Protein AF-A0A6J6RBD4-F1 (afdb_monomer)

InterPro domains:
  IPR002871 NIF system FeS cluster assembly, NifU, N-terminal [cd06664] (1-67)

Organism: NCBI:txid449393

Solvent-accessible surface area (backbone atoms only — not comparable to full-atom values): 4306 Å² total; per-residue (Å²): 104,71,67,69,74,41,64,94,54,54,70,73,58,43,50,54,38,54,49,52,53,51,49,26,44,68,39,56,50,77,37,62,56,56,56,91,68,41,49,78,56,31,73,51,22,70,42,14,61,37,74,91,45,34,63,68,71,42,48,67,57,54,53,49,53,52,52,56,51,52,62,67,65,75,111

Nearest PDB structures (foldseek):
  8odq-assembly1_C  TM=9.852E-01  e=5.324E-04  Mycobacterium tuberculosis

Sequence (75 aa):
MMSDLLIGKRLEEADVIVKSFSELMASKGTSAGDPEILEDAVAFAGVSKFPGRVKCALLGWMAFKDAAIQAQTNE

Mean predicted aligned error: 3.18 Å

Foldseek 3Di:
DLCVLCPPDDPVLLVVLLVQLLVLLCCLLVDLTDCVNPPVPSVCSVVSVPPVCSCVSCVVSVVVVVVVVVVVVVD

Secondary structure (DSSP, 8-state):
-HHHHHTT--HHHHHHHHHHHHHHHHTTTS----HHHHGGGGGGGGGGG-HHHHHHHHHHHHHHHHHHHHHHH--

Radius of gyration: 12.5 Å; Cα contacts (8 Å, |Δi|>4): 64; chains: 1; bounding box: 28×23×36 Å

pLDDT: mean 93.16, std 7.26, range [46.56, 96.94]

Structure (mmCIF, N/CA/C/O backbone):
data_AF-A0A6J6RBD4-F1
#
_entry.id   AF-A0A6J6RBD4-F1
#
loop_
_atom_site.group_PDB
_atom_site.id
_atom_site.type_symbol
_atom_site.label_atom_id
_atom_site.label_alt_id
_atom_site.label_comp_id
_atom_site.label_asym_id
_atom_site.label_entity_id
_atom_site.label_seq_id
_atom_site.pdbx_PDB_ins_code
_atom_site.Cartn_x
_atom_site.Cartn_y
_atom_site.Cartn_z
_atom_site.occupancy
_atom_site.B_iso_or_equiv
_atom_site.auth_seq_id
_atom_site.auth_comp_id
_atom_site.auth_asym_id
_atom_site.auth_atom_id
_atom_site.pdbx_PDB_model_num
ATOM 1 N N . MET A 1 1 ? -9.549 1.671 -4.502 1.00 78.62 1 MET A N 1
ATOM 2 C CA . MET A 1 1 ? -8.320 0.874 -4.276 1.00 78.62 1 MET A CA 1
ATOM 3 C C . MET A 1 1 ? -8.108 0.647 -2.783 1.00 78.62 1 MET A C 1
ATOM 5 O O . MET A 1 1 ? -8.605 -0.350 -2.298 1.00 78.62 1 MET A O 1
ATOM 9 N N . MET A 1 2 ? -7.471 1.556 -2.020 1.00 92.50 2 MET A N 1
ATOM 10 C CA . MET A 1 2 ? -7.236 1.325 -0.577 1.00 92.5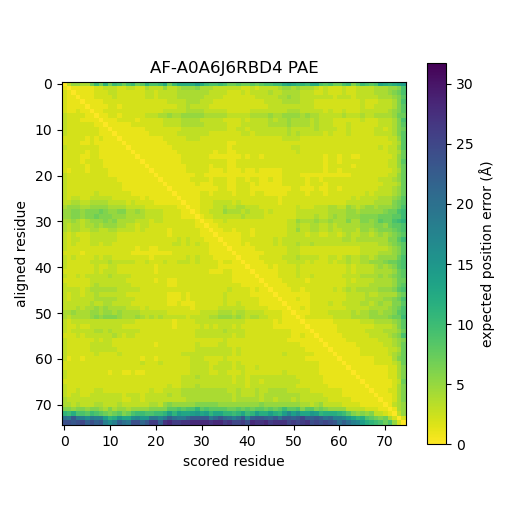0 2 MET A CA 1
ATOM 11 C C . MET A 1 2 ? -8.536 1.189 0.228 1.00 92.50 2 MET A C 1
ATOM 13 O O . MET A 1 2 ? -8.678 0.240 0.982 1.00 92.50 2 MET A O 1
ATOM 17 N N . SER A 1 3 ? -9.478 2.127 0.076 1.00 92.25 3 SER A N 1
ATOM 18 C CA . SER A 1 3 ? -10.760 2.090 0.795 1.00 92.25 3 SER A CA 1
ATOM 19 C C . SER A 1 3 ? -11.500 0.780 0.556 1.00 92.25 3 SER A C 1
ATOM 21 O O . SER A 1 3 ? -11.908 0.125 1.505 1.00 92.25 3 SER A O 1
ATOM 23 N N . ASP A 1 4 ? -11.607 0.378 -0.706 1.00 92.31 4 ASP A N 1
ATOM 24 C CA . ASP A 1 4 ? -12.340 -0.822 -1.112 1.00 92.31 4 ASP A CA 1
ATOM 25 C C . ASP A 1 4 ? -11.678 -2.083 -0.553 1.00 92.31 4 ASP A C 1
ATOM 27 O O . ASP A 1 4 ? -12.371 -2.974 -0.079 1.00 92.3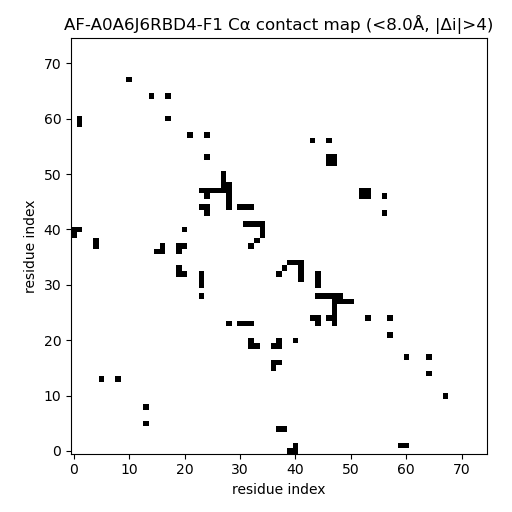1 4 ASP A O 1
ATOM 31 N N . LEU A 1 5 ? -10.341 -2.104 -0.509 1.00 93.56 5 LEU A N 1
ATOM 32 C CA . LEU A 1 5 ? -9.576 -3.206 0.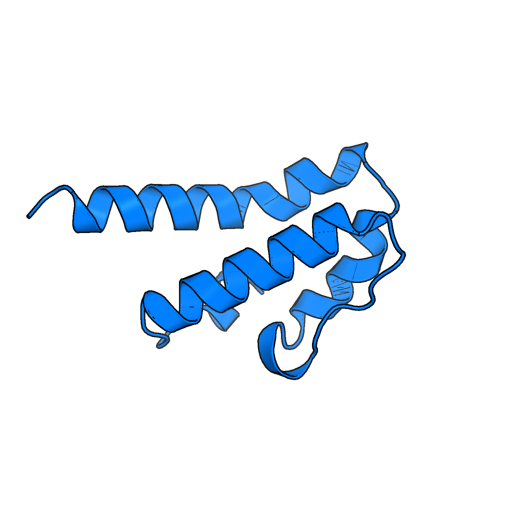065 1.00 93.56 5 LEU A CA 1
ATOM 33 C C . LEU A 1 5 ? -9.684 -3.283 1.596 1.00 93.56 5 LEU A C 1
ATOM 35 O O . LEU A 1 5 ? -9.388 -4.320 2.171 1.00 93.56 5 LEU A O 1
ATOM 39 N N . LEU A 1 6 ? -10.078 -2.213 2.288 1.00 94.56 6 LEU A N 1
ATOM 40 C CA . LEU A 1 6 ? -10.157 -2.193 3.756 1.00 94.56 6 LEU A CA 1
ATOM 41 C C . LEU A 1 6 ? -11.591 -2.284 4.294 1.00 94.56 6 LEU A C 1
ATOM 43 O O . LEU A 1 6 ? -11.786 -2.682 5.443 1.00 94.56 6 LEU A O 1
ATOM 47 N N . ILE A 1 7 ? -12.601 -1.929 3.498 1.00 94.31 7 ILE A N 1
ATOM 48 C CA . ILE A 1 7 ? -14.006 -1.976 3.916 1.00 94.31 7 ILE A CA 1
ATOM 49 C C . ILE A 1 7 ? -14.402 -3.411 4.290 1.00 94.31 7 ILE A C 1
ATOM 51 O O . ILE A 1 7 ? -14.201 -4.355 3.533 1.00 94.31 7 ILE A O 1
ATOM 55 N N . GLY A 1 8 ? -14.996 -3.566 5.476 1.00 93.44 8 GLY A N 1
ATOM 56 C CA . GLY A 1 8 ? -15.482 -4.854 5.980 1.00 93.44 8 GLY A CA 1
ATOM 57 C C . GLY A 1 8 ? -14.407 -5.771 6.574 1.00 93.44 8 GLY A C 1
ATOM 58 O O . GLY A 1 8 ? -14.764 -6.815 7.115 1.00 93.44 8 GLY A O 1
ATOM 59 N N . LYS A 1 9 ? -13.123 -5.389 6.527 1.00 94.25 9 LYS A N 1
ATOM 60 C CA . LYS A 1 9 ? -12.030 -6.141 7.159 1.00 94.25 9 LYS A CA 1
ATOM 61 C C . LYS A 1 9 ? -11.820 -5.701 8.609 1.00 94.25 9 LYS A C 1
ATOM 63 O O . LYS A 1 9 ? -12.033 -4.538 8.959 1.00 94.25 9 LYS A O 1
ATOM 68 N N . ARG A 1 10 ? -11.385 -6.626 9.469 1.00 95.25 10 ARG A N 1
ATOM 69 C CA . ARG A 1 10 ? -10.985 -6.304 10.849 1.00 95.25 10 ARG A CA 1
ATOM 70 C C . ARG A 1 10 ? -9.649 -5.559 10.849 1.00 95.25 10 ARG A C 1
ATOM 72 O O . ARG A 1 10 ? -8.863 -5.682 9.912 1.00 95.25 10 ARG A O 1
ATOM 79 N N . LEU A 1 11 ? -9.356 -4.829 11.927 1.00 93.12 11 LEU A N 1
ATOM 80 C CA . LEU A 1 11 ? -8.101 -4.070 12.054 1.00 93.12 11 LEU A CA 1
ATOM 81 C C . LEU A 1 11 ? -6.848 -4.951 11.909 1.00 93.12 11 LEU A C 1
ATOM 83 O O . LEU A 1 11 ? -5.877 -4.526 11.296 1.00 93.12 11 LEU A O 1
ATOM 87 N N . GLU A 1 12 ? -6.892 -6.188 12.407 1.00 93.56 12 GLU A N 1
ATOM 88 C CA . GLU A 1 12 ? -5.812 -7.176 12.257 1.00 93.56 12 GLU A CA 1
ATOM 89 C C . GLU A 1 12 ? -5.525 -7.500 10.782 1.00 93.56 12 GLU A C 1
ATOM 91 O O . GLU A 1 12 ? -4.375 -7.555 10.357 1.00 93.56 12 GLU A O 1
ATOM 96 N N . GLU A 1 13 ? -6.578 -7.687 9.984 1.00 94.94 13 GLU A N 1
ATOM 97 C CA . GLU A 1 13 ? -6.472 -7.980 8.552 1.00 94.94 13 GLU A CA 1
ATOM 98 C C . GLU A 1 13 ? -5.993 -6.745 7.783 1.00 94.94 13 GLU A C 1
ATOM 100 O O . GLU A 1 13 ? -5.148 -6.840 6.893 1.00 94.94 13 GLU A O 1
ATOM 105 N N . ALA A 1 14 ? -6.491 -5.568 8.166 1.00 95.19 14 ALA A N 1
ATOM 106 C CA . ALA A 1 14 ? -6.053 -4.302 7.604 1.00 95.19 14 ALA A CA 1
ATOM 107 C C . ALA A 1 14 ? -4.557 -4.041 7.855 1.00 95.19 14 ALA A C 1
ATOM 109 O O . ALA A 1 14 ? -3.870 -3.569 6.950 1.00 95.19 14 ALA A O 1
ATOM 110 N N . ASP A 1 15 ? -4.030 -4.377 9.037 1.00 94.62 15 ASP A N 1
ATOM 111 C CA . ASP A 1 15 ? -2.602 -4.224 9.347 1.00 94.62 15 ASP A CA 1
ATOM 112 C C . ASP A 1 15 ? -1.721 -5.103 8.443 1.00 94.62 15 ASP A C 1
ATOM 114 O O . ASP A 1 15 ? -0.721 -4.625 7.898 1.00 94.62 15 ASP A O 1
ATOM 118 N N . VAL A 1 16 ? -2.138 -6.349 8.180 1.00 96.38 16 VAL A N 1
ATOM 119 C CA . VAL A 1 16 ? -1.448 -7.245 7.232 1.00 96.38 16 VAL A CA 1
ATOM 120 C C . VAL A 1 16 ? -1.387 -6.627 5.833 1.00 96.38 16 VAL A C 1
ATOM 122 O O . VAL A 1 16 ? -0.325 -6.613 5.205 1.00 96.38 16 VAL A O 1
ATOM 125 N N . ILE A 1 17 ? -2.496 -6.059 5.358 1.00 96.56 17 ILE A N 1
ATOM 126 C CA . ILE A 1 17 ? -2.575 -5.423 4.036 1.00 96.56 17 ILE A CA 1
ATOM 127 C C . ILE A 1 17 ? -1.690 -4.172 3.976 1.00 96.56 17 ILE A C 1
ATOM 129 O O . ILE A 1 17 ? -0.907 -4.011 3.037 1.00 96.56 17 ILE A O 1
ATOM 133 N N . VAL A 1 18 ? -1.758 -3.302 4.991 1.00 96.00 18 VAL A N 1
ATOM 134 C CA . VAL A 1 18 ? -0.926 -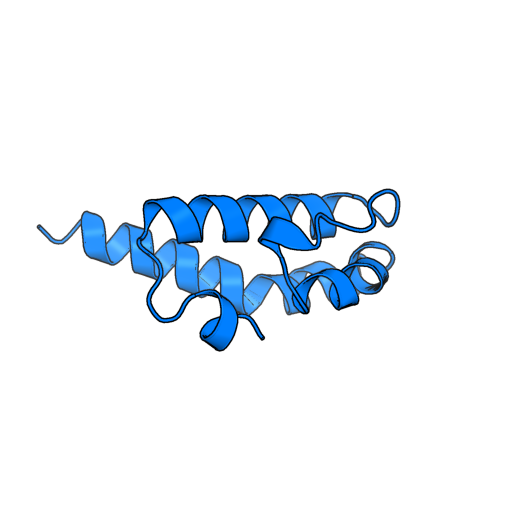2.088 5.092 1.00 96.00 18 VAL A CA 1
ATOM 135 C C . VAL A 1 18 ? 0.559 -2.446 5.083 1.00 96.00 18 VAL A C 1
ATOM 137 O O . VAL A 1 18 ? 1.358 -1.786 4.406 1.00 96.00 18 VAL A O 1
ATOM 140 N N . LYS A 1 19 ? 0.945 -3.493 5.819 1.00 96.31 19 LYS A N 1
ATOM 141 C CA . LYS A 1 19 ? 2.323 -3.979 5.870 1.00 96.31 19 LYS A CA 1
ATOM 142 C C . LYS A 1 19 ? 2.772 -4.512 4.512 1.00 96.31 19 LYS A C 1
ATOM 144 O O . LYS A 1 19 ? 3.801 -4.059 4.014 1.00 96.31 19 LYS A O 1
ATOM 149 N N . SER A 1 20 ? 1.974 -5.372 3.881 1.00 96.81 20 SER A N 1
ATOM 150 C CA . SER A 1 20 ? 2.260 -5.915 2.547 1.00 96.81 20 SER A CA 1
ATOM 151 C C . SER A 1 20 ? 2.425 -4.803 1.500 1.00 96.81 20 SER A C 1
ATOM 153 O O . SER A 1 20 ? 3.397 -4.783 0.740 1.00 96.81 20 SER A O 1
ATOM 155 N N . PHE A 1 21 ? 1.555 -3.787 1.518 1.00 96.81 21 PHE A N 1
ATOM 156 C CA . PHE A 1 21 ? 1.663 -2.650 0.601 1.00 96.81 21 PHE A CA 1
ATOM 157 C C . PHE A 1 21 ? 2.920 -1.806 0.872 1.00 96.81 21 PHE A C 1
ATOM 159 O O . PHE A 1 21 ? 3.596 -1.354 -0.056 1.00 96.81 21 PHE A O 1
ATOM 166 N N . SER A 1 22 ? 3.274 -1.616 2.145 1.00 96.19 22 SER A N 1
ATOM 167 C CA . SER A 1 22 ? 4.488 -0.893 2.544 1.00 96.19 22 SER A CA 1
ATOM 168 C C . SER A 1 22 ? 5.760 -1.620 2.097 1.00 96.19 22 SER A C 1
ATOM 170 O O . SER A 1 22 ? 6.688 -0.985 1.592 1.00 96.19 22 SER A O 1
ATOM 172 N N . GLU A 1 23 ? 5.790 -2.947 2.221 1.00 96.81 23 GLU A N 1
ATOM 173 C CA . GLU A 1 23 ? 6.881 -3.798 1.737 1.00 96.81 23 GLU A CA 1
ATOM 174 C C . GLU A 1 23 ? 6.998 -3.749 0.209 1.00 96.81 23 GLU A C 1
ATOM 176 O O . GLU A 1 23 ? 8.099 -3.567 -0.321 1.00 96.81 23 GLU A O 1
ATOM 181 N N . LEU A 1 24 ? 5.870 -3.795 -0.511 1.00 96.75 24 LEU A N 1
ATOM 182 C CA . LEU A 1 24 ? 5.847 -3.613 -1.963 1.00 96.75 24 LEU A CA 1
ATOM 183 C C . LEU A 1 24 ? 6.472 -2.272 -2.368 1.00 96.75 24 LEU A C 1
ATOM 185 O O . LEU A 1 24 ? 7.326 -2.230 -3.257 1.00 96.75 24 LEU A O 1
ATOM 189 N N . MET A 1 25 ? 6.102 -1.180 -1.696 1.00 96.94 25 MET A N 1
ATOM 190 C CA . MET A 1 25 ? 6.663 0.149 -1.958 1.00 96.94 25 MET A CA 1
ATOM 191 C C . MET A 1 25 ? 8.158 0.242 -1.624 1.00 96.94 25 MET A C 1
ATOM 193 O O . MET A 1 25 ? 8.903 0.927 -2.329 1.00 96.94 25 MET A O 1
ATOM 197 N N . ALA A 1 26 ? 8.614 -0.469 -0.591 1.00 95.31 26 ALA A N 1
ATOM 198 C CA . ALA A 1 26 ? 10.018 -0.532 -0.190 1.00 95.31 26 ALA A CA 1
ATOM 199 C C . ALA A 1 26 ? 10.875 -1.453 -1.079 1.00 95.31 26 ALA A C 1
ATOM 201 O O . ALA A 1 26 ? 12.102 -1.34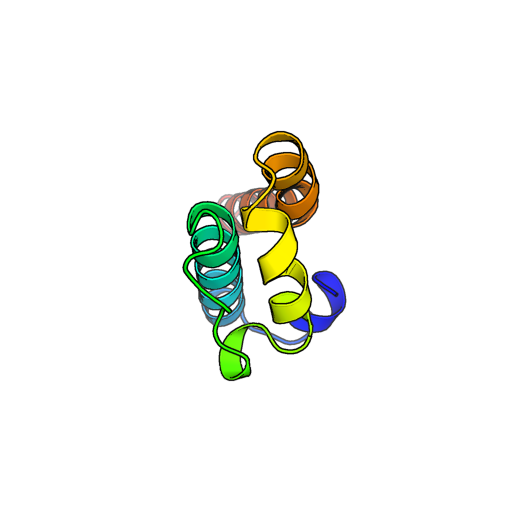3 -1.061 1.00 95.31 26 ALA A O 1
ATOM 202 N N . SER A 1 27 ? 10.254 -2.320 -1.887 1.00 95.31 27 SER A N 1
ATOM 203 C CA . SER A 1 27 ? 10.945 -3.333 -2.698 1.00 95.31 27 SER A CA 1
ATOM 204 C C . SER A 1 27 ? 11.839 -2.769 -3.807 1.00 95.31 27 SER A C 1
ATOM 206 O O . SER A 1 27 ? 12.638 -3.504 -4.386 1.00 95.31 27 SER A O 1
ATOM 208 N N . LYS A 1 28 ? 11.712 -1.481 -4.150 1.00 93.62 28 LYS A N 1
ATOM 209 C CA . LYS A 1 28 ? 12.449 -0.836 -5.256 1.00 93.62 28 LYS A CA 1
ATOM 210 C C . LYS A 1 28 ? 12.275 -1.555 -6.605 1.00 93.62 28 LYS A C 1
ATOM 212 O O . LYS A 1 28 ? 13.183 -1.569 -7.432 1.00 93.62 28 LYS A O 1
ATOM 217 N N . GLY A 1 29 ? 11.112 -2.165 -6.828 1.00 92.69 29 GLY A N 1
ATOM 218 C CA . GLY A 1 29 ? 10.775 -2.876 -8.061 1.00 92.69 29 GLY A CA 1
ATOM 219 C C . GLY A 1 29 ? 11.228 -4.328 -8.116 1.00 92.69 29 GLY A C 1
ATOM 220 O O . GLY A 1 29 ? 11.155 -4.919 -9.191 1.00 92.69 29 GLY A O 1
ATOM 221 N N . THR A 1 30 ? 11.702 -4.884 -6.999 1.00 94.56 30 THR A N 1
ATOM 222 C CA . THR A 1 30 ? 12.123 -6.293 -6.903 1.00 94.56 30 THR A CA 1
ATOM 223 C C . THR A 1 30 ? 10.985 -7.237 -6.513 1.00 94.56 30 THR A C 1
ATOM 225 O O . THR A 1 30 ? 11.120 -8.443 -6.693 1.00 94.56 30 THR A O 1
ATOM 228 N N . SER A 1 31 ? 9.859 -6.703 -6.027 1.00 94.50 31 SER A N 1
ATOM 229 C CA . SER A 1 31 ? 8.657 -7.470 -5.694 1.00 94.50 31 SER A CA 1
ATOM 230 C C . SER A 1 31 ? 7.486 -7.062 -6.585 1.00 94.50 31 SER A C 1
ATOM 232 O O . SER A 1 31 ? 7.325 -5.884 -6.914 1.00 94.50 31 SER A O 1
ATOM 234 N N . ALA A 1 32 ? 6.662 -8.041 -6.958 1.00 93.12 32 ALA A N 1
ATOM 235 C CA . ALA A 1 32 ? 5.383 -7.820 -7.631 1.00 93.12 32 ALA A CA 1
ATOM 236 C C . ALA A 1 32 ? 4.217 -7.626 -6.641 1.00 93.12 32 ALA A C 1
ATOM 238 O O . ALA A 1 32 ? 3.148 -7.180 -7.046 1.00 93.12 32 ALA A O 1
ATOM 239 N N . GLY A 1 33 ? 4.437 -7.907 -5.352 1.00 94.50 33 GLY A N 1
ATOM 240 C CA . GLY A 1 33 ? 3.378 -7.974 -4.347 1.00 94.50 33 GLY A CA 1
ATOM 241 C C . GLY A 1 33 ? 2.618 -9.299 -4.399 1.00 94.50 33 GLY A C 1
ATOM 242 O O . GLY A 1 33 ? 2.754 -10.066 -5.351 1.00 94.50 33 GLY A O 1
ATOM 243 N N . ASP A 1 34 ? 1.844 -9.564 -3.350 1.00 95.81 34 ASP A N 1
ATOM 244 C CA . ASP A 1 34 ? 1.005 -10.756 -3.238 1.00 95.81 34 ASP A CA 1
ATOM 245 C C . ASP A 1 34 ? -0.441 -10.426 -3.659 1.00 95.81 34 ASP A C 1
ATOM 247 O O . ASP A 1 34 ? -1.095 -9.641 -2.962 1.00 95.81 34 ASP A O 1
ATOM 251 N N . PRO A 1 35 ? -0.955 -10.986 -4.772 1.00 94.75 35 PRO A N 1
ATOM 252 C CA . PRO A 1 35 ? -2.320 -10.741 -5.234 1.00 94.75 35 PRO A CA 1
ATOM 253 C C . PRO A 1 35 ? -3.405 -11.229 -4.271 1.00 94.75 35 PRO A C 1
ATOM 255 O O . PRO A 1 35 ? -4.500 -10.676 -4.294 1.00 9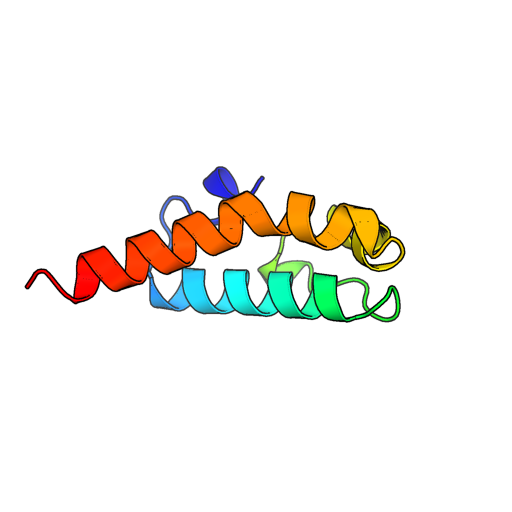4.75 35 PRO A O 1
ATOM 258 N N . GLU A 1 36 ? -3.127 -12.224 -3.421 1.00 95.62 36 GLU A N 1
ATOM 259 C CA . GLU A 1 36 ? -4.109 -12.727 -2.451 1.00 95.62 36 GLU A CA 1
ATOM 260 C C . GLU A 1 36 ? -4.336 -11.736 -1.300 1.00 95.62 36 GLU A C 1
ATOM 262 O O . GLU A 1 36 ? -5.418 -11.691 -0.718 1.00 95.62 36 GLU A O 1
ATOM 267 N N . ILE A 1 37 ? -3.329 -10.911 -0.989 1.00 95.12 37 ILE A N 1
ATOM 268 C CA . ILE A 1 37 ? -3.388 -9.905 0.082 1.00 95.12 37 ILE A CA 1
ATOM 269 C C . ILE A 1 37 ? -3.753 -8.527 -0.472 1.00 95.12 37 ILE A C 1
ATOM 271 O O . ILE A 1 37 ? -4.526 -7.786 0.134 1.00 95.12 37 ILE A O 1
ATOM 275 N N . LEU A 1 38 ? -3.135 -8.147 -1.590 1.00 94.88 38 LEU A N 1
ATOM 276 C CA . LEU A 1 38 ? -3.217 -6.794 -2.130 1.00 94.88 38 LEU A CA 1
ATOM 277 C C . LEU A 1 38 ? -4.307 -6.631 -3.186 1.00 94.88 38 LEU A C 1
ATOM 279 O O . LEU A 1 38 ? -4.612 -5.489 -3.528 1.00 94.88 38 LEU A O 1
ATOM 283 N N . GLU A 1 39 ? -4.884 -7.720 -3.696 1.00 94.31 39 GLU A N 1
ATOM 284 C CA . GLU A 1 39 ? -5.883 -7.687 -4.767 1.00 94.31 39 GLU A CA 1
ATOM 285 C C . GLU A 1 39 ? -5.393 -6.762 -5.908 1.00 94.31 39 GLU A C 1
ATOM 287 O O . GLU A 1 39 ? -4.239 -6.852 -6.337 1.00 94.31 39 GLU A O 1
ATOM 292 N N . ASP A 1 40 ? -6.201 -5.798 -6.353 1.00 93.75 40 ASP A N 1
ATOM 293 C CA . ASP A 1 40 ? -5.824 -4.849 -7.408 1.00 93.75 40 ASP A CA 1
ATOM 294 C C . ASP A 1 40 ? -4.672 -3.898 -7.018 1.00 93.75 40 ASP A C 1
ATOM 296 O O . ASP A 1 40 ? -4.040 -3.275 -7.880 1.00 93.75 40 ASP A O 1
ATOM 300 N N . ALA A 1 41 ? -4.342 -3.767 -5.728 1.00 93.56 41 ALA A N 1
ATOM 301 C CA . ALA A 1 41 ? -3.267 -2.890 -5.269 1.00 93.56 41 ALA A CA 1
ATOM 302 C C . ALA A 1 41 ? -1.867 -3.369 -5.703 1.00 93.56 41 ALA A C 1
ATOM 304 O O . ALA A 1 41 ? -0.942 -2.551 -5.722 1.00 93.56 41 ALA A O 1
ATOM 305 N N . VAL A 1 42 ? -1.702 -4.622 -6.160 1.00 95.44 42 VAL A N 1
ATOM 306 C CA . VAL A 1 42 ? -0.452 -5.091 -6.802 1.00 95.44 42 VAL A CA 1
ATOM 307 C C . VAL A 1 42 ? -0.089 -4.283 -8.049 1.00 95.44 42 VAL A C 1
ATOM 309 O O . VAL A 1 42 ? 1.088 -4.169 -8.392 1.00 95.44 42 VAL A O 1
ATOM 312 N N . ALA A 1 43 ? -1.061 -3.625 -8.693 1.00 93.69 43 ALA A N 1
ATOM 313 C CA . ALA A 1 43 ? -0.811 -2.727 -9.820 1.00 93.69 43 ALA A CA 1
ATOM 314 C C . ALA A 1 43 ? 0.166 -1.584 -9.467 1.00 93.69 43 ALA A C 1
ATOM 316 O O . ALA A 1 43 ? 0.838 -1.033 -10.343 1.00 93.69 43 ALA A O 1
ATOM 317 N N . PHE A 1 44 ? 0.312 -1.253 -8.178 1.00 93.81 44 PHE A N 1
ATOM 318 C CA . PHE A 1 44 ? 1.273 -0.262 -7.700 1.00 93.81 44 PH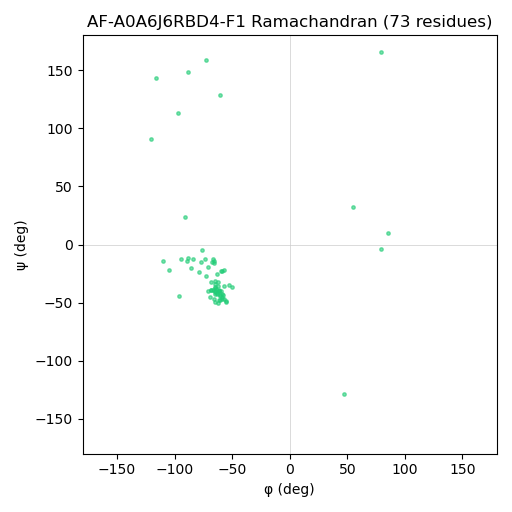E A CA 1
ATOM 319 C C . PHE A 1 44 ? 2.720 -0.772 -7.665 1.00 93.81 44 PHE A C 1
ATOM 321 O O . PHE A 1 44 ? 3.620 0.038 -7.446 1.00 93.81 44 PHE A O 1
ATOM 328 N N . ALA A 1 45 ? 3.002 -2.048 -7.955 1.00 95.69 45 ALA A N 1
ATOM 329 C CA . ALA A 1 45 ? 4.365 -2.588 -7.998 1.00 95.69 45 ALA A CA 1
ATOM 330 C C . ALA A 1 45 ? 5.312 -1.737 -8.864 1.00 95.69 45 ALA A C 1
ATOM 332 O O . ALA A 1 45 ? 6.464 -1.504 -8.496 1.00 95.69 45 ALA A O 1
ATOM 333 N N . GLY A 1 46 ? 4.814 -1.173 -9.972 1.00 94.94 46 GLY A N 1
ATOM 334 C CA . GLY A 1 46 ? 5.578 -0.251 -10.818 1.00 94.94 46 GLY A CA 1
ATOM 335 C C . GLY A 1 46 ? 6.011 1.040 -10.110 1.00 94.94 46 GLY A C 1
ATOM 336 O O . GLY A 1 46 ? 7.099 1.543 -10.381 1.00 94.94 46 GLY A O 1
ATOM 337 N N . VAL A 1 47 ? 5.215 1.552 -9.164 1.00 96.19 47 VAL A N 1
ATOM 338 C CA . VAL A 1 47 ? 5.509 2.780 -8.402 1.00 96.19 47 VAL A CA 1
ATOM 339 C C . VAL A 1 47 ? 6.740 2.614 -7.514 1.00 96.19 47 VAL A C 1
ATOM 341 O O . VAL A 1 47 ? 7.498 3.569 -7.349 1.00 96.19 47 VAL A O 1
ATOM 344 N N . SER A 1 48 ? 7.000 1.403 -7.014 1.00 96.00 48 SER A N 1
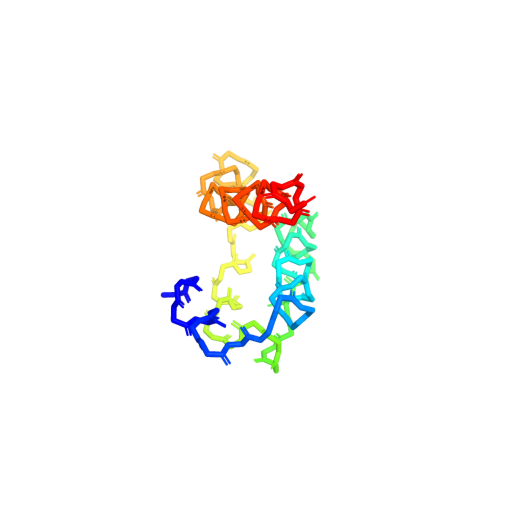ATOM 345 C CA . SER A 1 48 ? 8.175 1.117 -6.179 1.00 96.00 48 SER A CA 1
ATOM 346 C C . SER A 1 48 ? 9.509 1.407 -6.891 1.00 96.00 48 SER A C 1
ATOM 348 O O . SER A 1 48 ? 10.504 1.710 -6.237 1.00 96.00 48 SER A O 1
ATOM 350 N N . LYS A 1 49 ? 9.533 1.411 -8.233 1.00 96.06 49 LYS A N 1
ATOM 351 C CA . LYS A 1 49 ? 10.707 1.773 -9.051 1.00 96.06 49 LYS A CA 1
ATOM 352 C C . LYS A 1 49 ? 11.002 3.277 -9.068 1.00 96.06 49 LYS A C 1
ATOM 354 O O . LYS A 1 49 ? 12.074 3.680 -9.510 1.00 96.06 49 LYS A O 1
ATOM 359 N N . PHE A 1 50 ? 10.076 4.113 -8.594 1.00 95.88 50 PHE A N 1
ATOM 360 C CA . PHE A 1 50 ? 10.165 5.571 -8.650 1.00 95.88 50 PHE A CA 1
ATOM 361 C C . PHE A 1 50 ? 10.124 6.167 -7.235 1.00 95.88 50 PHE A C 1
ATOM 363 O O . PHE A 1 50 ? 9.046 6.517 -6.747 1.00 95.88 50 PHE A O 1
ATOM 370 N N . PRO A 1 51 ? 11.280 6.364 -6.568 1.00 92.06 51 PRO A N 1
ATOM 371 C CA . PRO A 1 51 ? 11.336 6.858 -5.187 1.00 92.06 51 PRO A CA 1
ATOM 372 C C . PRO A 1 51 ? 10.551 8.157 -4.945 1.00 92.06 51 PRO A C 1
ATOM 374 O O . PRO A 1 51 ? 9.918 8.315 -3.903 1.00 92.06 51 PRO A O 1
ATOM 377 N N . GLY A 1 52 ? 10.512 9.062 -5.932 1.00 96.19 52 GLY A N 1
ATOM 378 C CA . GLY A 1 52 ? 9.737 10.309 -5.860 1.00 96.19 52 GLY A CA 1
ATOM 379 C C . GLY A 1 52 ? 8.212 10.126 -5.837 1.00 96.19 52 GLY A C 1
ATOM 380 O O . GLY A 1 52 ? 7.493 11.072 -5.537 1.00 96.19 52 GLY A O 1
ATOM 381 N N . ARG A 1 53 ? 7.701 8.927 -6.140 1.00 96.19 53 ARG A N 1
ATOM 382 C CA . ARG A 1 53 ? 6.264 8.602 -6.180 1.00 96.19 53 ARG A CA 1
ATOM 383 C C . ARG A 1 53 ? 5.816 7.681 -5.047 1.00 96.19 53 ARG A C 1
ATOM 385 O O . ARG A 1 53 ? 4.621 7.620 -4.771 1.00 96.19 53 ARG A O 1
ATOM 392 N N . VAL A 1 54 ? 6.755 7.042 -4.348 1.00 95.81 54 VAL A N 1
ATOM 393 C CA . VAL A 1 54 ? 6.472 6.136 -3.222 1.00 95.81 54 VAL A CA 1
ATOM 394 C C . VAL A 1 54 ? 5.702 6.842 -2.104 1.00 95.81 54 VAL A C 1
ATOM 396 O O . VAL A 1 54 ? 4.680 6.339 -1.649 1.00 95.81 54 VAL A O 1
ATOM 399 N N . LYS A 1 55 ? 6.127 8.047 -1.700 1.00 93.38 55 LYS A N 1
ATOM 400 C CA . LYS A 1 55 ? 5.433 8.803 -0.641 1.00 93.38 55 LYS A CA 1
ATOM 401 C C . LYS A 1 55 ? 3.990 9.144 -1.016 1.00 93.38 55 LYS A C 1
ATOM 403 O O . LYS A 1 55 ? 3.105 9.038 -0.177 1.00 93.38 55 LYS A O 1
ATOM 408 N N . CYS A 1 56 ? 3.746 9.512 -2.275 1.00 95.94 56 CYS A N 1
ATOM 409 C CA . CYS A 1 56 ? 2.397 9.791 -2.764 1.00 95.94 56 CYS A CA 1
ATOM 410 C C . CYS A 1 56 ? 1.517 8.536 -2.735 1.00 95.94 56 CYS A C 1
ATOM 412 O O . CYS A 1 56 ? 0.355 8.625 -2.358 1.00 95.94 56 CYS A O 1
ATOM 414 N N . ALA A 1 57 ? 2.068 7.375 -3.099 1.00 95.12 57 ALA A N 1
ATOM 415 C CA . ALA A 1 57 ? 1.339 6.110 -3.050 1.00 95.12 57 ALA A CA 1
ATOM 416 C C . ALA A 1 57 ? 1.029 5.656 -1.617 1.00 95.12 57 ALA A C 1
ATOM 418 O O . ALA A 1 57 ? -0.018 5.060 -1.395 1.00 95.12 57 ALA A O 1
ATOM 419 N N . LEU A 1 58 ? 1.897 5.965 -0.647 1.00 95.69 58 LEU A N 1
ATOM 420 C CA . LEU A 1 58 ? 1.716 5.603 0.764 1.00 95.69 58 LEU A CA 1
ATOM 421 C C . LEU A 1 58 ? 0.841 6.573 1.566 1.00 95.69 58 LEU A C 1
ATOM 423 O O . LEU A 1 58 ? 0.445 6.229 2.674 1.00 95.69 58 LEU A O 1
ATOM 427 N N . LEU A 1 59 ? 0.528 7.764 1.047 1.00 95.94 59 LEU A N 1
ATOM 428 C CA . LEU A 1 59 ? -0.125 8.823 1.827 1.00 95.94 59 LEU A CA 1
ATOM 429 C C . LEU A 1 59 ? -1.437 8.363 2.485 1.00 95.94 59 LEU A C 1
ATOM 431 O O . LEU A 1 59 ? -1.609 8.537 3.688 1.00 95.94 59 LEU A O 1
ATOM 435 N N . GLY A 1 60 ? -2.331 7.735 1.713 1.00 94.25 60 GLY A N 1
ATOM 436 C CA . GLY A 1 60 ? -3.601 7.221 2.240 1.00 94.25 60 GLY A CA 1
ATOM 437 C C . GLY A 1 60 ? -3.412 6.114 3.281 1.00 94.25 60 GLY A C 1
ATOM 438 O O . GLY A 1 60 ? -4.093 6.102 4.301 1.00 94.25 60 GLY A O 1
ATOM 439 N N . TRP A 1 61 ? -2.433 5.233 3.068 1.00 95.19 61 TRP A N 1
ATOM 440 C CA . TRP A 1 61 ? -2.129 4.111 3.961 1.00 95.19 61 TRP A CA 1
ATOM 441 C C . TRP A 1 61 ? -1.564 4.570 5.305 1.00 95.19 61 TRP A C 1
ATOM 443 O O . TRP A 1 61 ? -1.917 4.021 6.346 1.00 95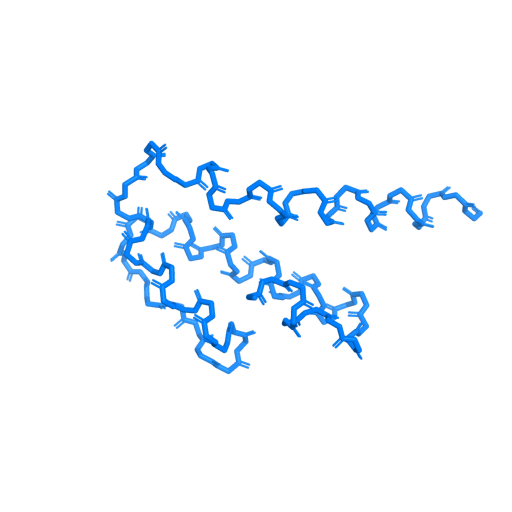.19 61 TRP A O 1
ATOM 453 N N . MET A 1 62 ? -0.716 5.602 5.294 1.00 95.44 62 MET A N 1
ATOM 454 C CA . MET A 1 62 ? -0.186 6.195 6.523 1.00 95.44 62 MET A CA 1
ATOM 455 C C . MET A 1 62 ? -1.280 6.919 7.308 1.00 95.44 62 MET A C 1
ATOM 457 O O . MET A 1 62 ? -1.325 6.790 8.527 1.00 95.44 62 MET A O 1
ATOM 461 N N . ALA A 1 63 ? -2.193 7.613 6.618 1.00 95.69 63 ALA A N 1
ATOM 462 C CA . ALA A 1 63 ? -3.353 8.234 7.254 1.00 95.69 63 ALA A CA 1
ATOM 463 C C . ALA A 1 63 ? -4.282 7.191 7.899 1.00 95.69 63 ALA A C 1
ATOM 465 O O . ALA A 1 63 ? -4.723 7.381 9.029 1.00 95.69 63 ALA A O 1
ATOM 466 N N . PHE A 1 64 ? -4.533 6.064 7.222 1.00 94.88 64 PHE A N 1
ATOM 467 C CA . PHE A 1 64 ? -5.291 4.952 7.802 1.00 94.88 64 PHE A CA 1
ATOM 468 C C . PHE A 1 64 ? -4.611 4.392 9.057 1.00 94.88 64 PHE A C 1
ATOM 470 O O . PHE A 1 64 ? -5.263 4.230 10.085 1.00 94.88 64 PHE A O 1
ATOM 477 N N . LYS A 1 65 ? -3.301 4.128 8.991 1.00 93.38 65 LYS A N 1
ATOM 478 C CA . LYS A 1 65 ? -2.546 3.583 10.124 1.00 93.38 65 LYS A CA 1
ATOM 479 C C . LYS A 1 65 ? -2.588 4.511 11.341 1.00 93.38 65 LYS A C 1
ATOM 481 O O . LYS A 1 65 ? -2.807 4.037 12.450 1.00 93.38 65 LYS A O 1
ATOM 486 N N . ASP A 1 66 ? -2.400 5.812 11.133 1.00 94.81 66 ASP A N 1
ATOM 487 C CA . ASP A 1 66 ? -2.498 6.818 12.196 1.00 94.81 66 ASP A CA 1
ATOM 488 C C . ASP A 1 66 ? -3.905 6.847 12.814 1.00 94.81 66 ASP A C 1
ATOM 490 O O . ASP A 1 66 ? -4.053 6.721 14.029 1.00 94.81 66 ASP A O 1
ATOM 494 N N . ALA A 1 67 ? -4.951 6.884 11.983 1.00 94.25 67 ALA A N 1
ATOM 495 C CA . ALA A 1 67 ? -6.335 6.846 12.451 1.00 94.25 67 ALA A CA 1
ATOM 496 C C . ALA A 1 67 ? -6.659 5.565 13.245 1.00 94.25 67 ALA A C 1
ATOM 498 O O . ALA A 1 67 ? -7.327 5.632 14.276 1.00 94.25 67 ALA A O 1
ATOM 499 N N . ALA A 1 68 ? -6.158 4.406 12.806 1.00 92.31 68 ALA A N 1
ATOM 500 C CA . ALA A 1 68 ? -6.353 3.133 13.496 1.00 92.31 68 ALA A CA 1
ATOM 501 C C . ALA A 1 68 ? -5.683 3.103 14.882 1.00 92.31 68 ALA A C 1
ATOM 503 O O . ALA A 1 68 ? -6.247 2.536 15.817 1.00 92.31 68 ALA A O 1
ATOM 504 N N . ILE A 1 69 ? -4.506 3.724 15.029 1.00 93.00 69 ILE A N 1
ATOM 505 C CA . ILE A 1 69 ? -3.807 3.860 16.317 1.00 93.00 69 ILE A CA 1
ATOM 506 C C . ILE A 1 69 ? -4.569 4.814 17.243 1.00 93.00 69 ILE A C 1
ATOM 508 O O . ILE A 1 69 ? -4.777 4.503 18.416 1.00 93.00 69 ILE A O 1
ATOM 512 N N . GLN A 1 70 ? -5.016 5.960 16.722 1.00 93.88 70 GLN A N 1
ATOM 513 C CA . GLN A 1 70 ? -5.787 6.933 17.499 1.00 93.88 70 GLN A CA 1
ATOM 514 C C . GLN A 1 70 ? -7.109 6.341 18.000 1.00 93.88 70 GLN A C 1
ATOM 516 O O . GLN A 1 70 ? -7.474 6.557 19.152 1.00 93.88 70 GLN A O 1
ATOM 521 N N . ALA A 1 71 ? -7.793 5.549 17.170 1.00 91.38 71 ALA A N 1
ATOM 522 C CA . ALA A 1 71 ? -9.030 4.874 17.554 1.00 91.38 71 ALA A CA 1
ATOM 523 C C . ALA A 1 71 ? -8.832 3.876 18.709 1.00 91.38 71 ALA A C 1
ATOM 525 O O . ALA A 1 71 ? -9.697 3.785 19.567 1.00 91.38 71 ALA A O 1
ATOM 526 N N . GLN A 1 72 ? -7.692 3.177 18.758 1.00 86.31 72 GLN A N 1
ATOM 527 C CA . GLN A 1 72 ? -7.357 2.231 19.836 1.00 86.31 72 GLN A CA 1
ATOM 528 C C . GLN A 1 72 ? -6.857 2.911 21.118 1.00 86.31 72 GLN A C 1
ATOM 530 O O . GLN A 1 72 ? -6.911 2.320 22.188 1.00 86.31 72 GLN A O 1
ATOM 535 N N . THR A 1 73 ? -6.317 4.129 21.016 1.00 82.56 73 THR A N 1
ATOM 536 C CA . THR A 1 73 ? -5.760 4.863 22.170 1.00 82.56 73 THR A CA 1
ATOM 537 C C . THR A 1 73 ? -6.834 5.648 22.933 1.00 82.56 73 THR A C 1
ATOM 539 O O . THR A 1 73 ? -6.622 6.013 24.084 1.00 82.56 73 THR A O 1
ATOM 542 N N . ASN A 1 74 ? -7.979 5.923 22.301 1.00 59.84 74 ASN A N 1
ATOM 543 C CA . ASN A 1 74 ? -9.076 6.711 22.872 1.00 59.84 74 ASN A CA 1
ATOM 544 C C . ASN A 1 74 ? -10.137 5.864 23.614 1.00 59.84 74 ASN A C 1
ATOM 546 O O . ASN A 1 74 ? -11.274 6.318 23.752 1.00 59.84 74 ASN A O 1
ATOM 550 N N . GLU A 1 75 ? -9.772 4.672 24.096 1.00 46.56 75 GLU A N 1
ATOM 551 C CA . GLU A 1 75 ? -10.580 3.842 25.010 1.00 46.56 75 GLU A CA 1
ATOM 552 C C . GLU A 1 75 ? -10.025 3.858 26.442 1.00 46.56 75 GLU A C 1
ATOM 554 O O . GLU A 1 75 ? -8.785 3.775 26.610 1.00 46.56 75 GLU A O 1
#